Protein AF-A0A3S1MZL3-F1 (afdb_monomer)

Sequence (71 aa):
RNPLQLDKDVGKRIDAHCHELGLLVRPLINMCVMSPPLIISREQIDDMVAILREGISRTMDDLRKEGVWRG

Foldseek 3Di:
DPVLVVQQVLQVQLQVQLVVVVAHWDDPRNDTDDDDDPPDDPVNVVVNVVSSVVSNVVSVVVCVVVVVDDD

pLDDT: mean 92.15, std 7.98, range [59.66, 98.56]

Mean predicted aligned error: 3.73 Å

Secondary structure (DSSP, 8-state):
--HHHHHHHHHHHHHHHHHHTT---EEETTEEE----TT--HHHHHHHHHHHHHHHHHHHHHHHHTTS---

Radius of gyration: 13.23 Å; Cα contacts (8 Å, |Δi|>4): 66; chains: 1; bounding box: 37×22×28 Å

Nearest PDB structures (foldseek):
  3i5t-assembly1_B  TM=9.726E-01  e=3.031E-04  Cereibacter sphaeroides 2.4.1
  3hmu-assembly1_B  TM=9.366E-01  e=5.642E-03  Ruegeria pomeroyi
  4e3q-assembly1_A  TM=9.003E-01  e=6.030E-03  Vibrio fluvialis
  8wqj-assembly1_B  TM=9.246E-01  e=8.984E-03  Shimia marina
  4a6u-assembly1_A  TM=9.185E-01  e=2.780E-02  Chromobacterium violaceum

Solvent-accessible surface area (backbone atoms only — not comparable to full-atom values): 4079 Å² total; per-residue (Å²): 133,66,66,71,56,54,36,33,52,51,16,53,45,27,33,53,45,17,46,78,73,74,40,84,57,47,56,59,47,61,44,79,43,76,82,78,68,93,83,65,50,73,67,59,49,51,52,54,53,52,47,49,52,48,13,47,50,53,41,53,51,49,33,44,76,71,64,78,45,87,128

Str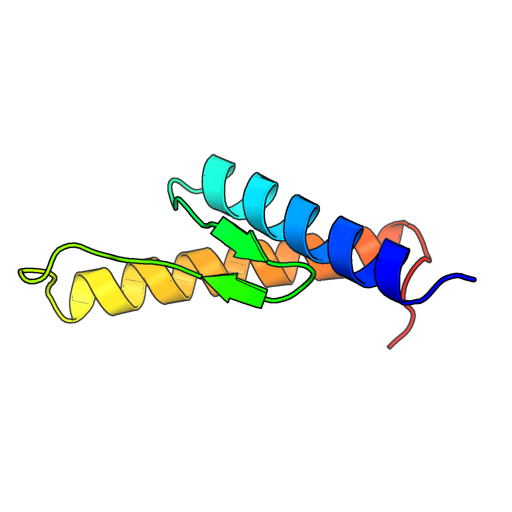ucture (mmCIF, N/CA/C/O backbone):
data_AF-A0A3S1MZL3-F1
#
_entry.id   AF-A0A3S1MZL3-F1
#
loop_
_atom_site.group_PDB
_atom_site.id
_atom_site.type_symbol
_atom_site.label_atom_id
_atom_site.label_alt_id
_atom_site.label_comp_id
_atom_site.label_asym_id
_atom_site.label_entity_id
_atom_site.label_seq_id
_atom_site.pdbx_PDB_ins_code
_atom_site.Cartn_x
_atom_site.Cartn_y
_atom_site.Cartn_z
_atom_site.occupancy
_atom_site.B_iso_or_equiv
_atom_site.auth_seq_id
_atom_site.auth_comp_id
_atom_site.auth_asym_id
_atom_site.auth_atom_id
_atom_site.pdbx_PDB_model_num
ATOM 1 N N . ARG A 1 1 ? 26.487 -0.390 -7.260 1.00 59.66 1 ARG A N 1
ATOM 2 C CA . ARG A 1 1 ? 25.015 -0.187 -7.215 1.00 59.66 1 ARG A CA 1
ATOM 3 C C . ARG A 1 1 ? 24.717 0.693 -6.009 1.00 59.66 1 ARG A C 1
ATOM 5 O O . ARG A 1 1 ? 25.263 0.391 -4.961 1.00 59.66 1 ARG A O 1
ATOM 12 N N . ASN A 1 2 ? 23.958 1.782 -6.161 1.00 73.62 2 ASN A N 1
ATOM 13 C CA . ASN A 1 2 ? 23.602 2.674 -5.050 1.00 73.62 2 ASN A CA 1
ATOM 14 C C . ASN A 1 2 ? 22.428 2.050 -4.264 1.00 73.62 2 ASN A C 1
ATOM 16 O O . ASN A 1 2 ? 21.329 2.012 -4.819 1.00 73.62 2 ASN A O 1
ATOM 20 N N . PRO A 1 3 ? 22.631 1.539 -3.035 1.00 72.81 3 PRO A N 1
ATOM 21 C CA . PRO A 1 3 ? 21.587 0.838 -2.276 1.00 72.81 3 PRO A CA 1
ATOM 22 C C . PRO A 1 3 ? 20.358 1.720 -2.038 1.00 72.81 3 PRO A C 1
ATOM 24 O O . PRO A 1 3 ? 19.230 1.283 -2.228 1.00 72.81 3 PRO A O 1
ATOM 27 N N . LEU A 1 4 ? 20.589 3.010 -1.780 1.00 77.50 4 LEU A N 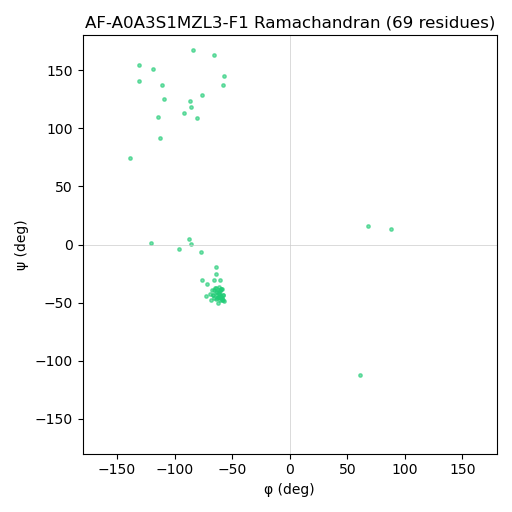1
ATOM 28 C CA . LEU A 1 4 ? 19.534 3.992 -1.533 1.00 77.50 4 LEU A CA 1
ATOM 29 C C . LEU A 1 4 ? 18.616 4.216 -2.739 1.00 77.50 4 LEU A C 1
ATOM 31 O O . LEU A 1 4 ? 17.485 4.663 -2.566 1.00 77.50 4 LEU A O 1
ATOM 35 N N . GLN A 1 5 ? 19.097 3.962 -3.960 1.00 81.25 5 GLN A N 1
ATOM 36 C CA . GLN A 1 5 ? 18.256 4.060 -5.152 1.00 81.25 5 GLN A CA 1
ATOM 37 C C . GLN A 1 5 ? 17.277 2.886 -5.210 1.00 81.25 5 GLN A C 1
ATOM 39 O O . GLN A 1 5 ? 16.092 3.098 -5.437 1.00 81.25 5 GLN A O 1
ATOM 44 N N . LEU A 1 6 ? 17.764 1.674 -4.926 1.00 83.00 6 LEU A N 1
ATOM 45 C CA . LEU A 1 6 ? 16.926 0.481 -4.881 1.00 83.00 6 LEU A CA 1
ATOM 46 C C . LEU A 1 6 ? 15.846 0.616 -3.803 1.00 83.00 6 LEU A C 1
ATOM 48 O O . LEU A 1 6 ? 14.681 0.367 -4.085 1.00 83.00 6 LEU A O 1
ATOM 52 N N . ASP A 1 7 ? 16.208 1.085 -2.609 1.00 85.75 7 ASP A N 1
ATOM 53 C CA . ASP A 1 7 ? 15.255 1.243 -1.506 1.00 85.75 7 ASP A CA 1
ATOM 54 C C . ASP A 1 7 ? 14.120 2.224 -1.851 1.00 85.75 7 ASP A C 1
ATOM 56 O O . ASP A 1 7 ? 12.954 1.972 -1.540 1.00 85.75 7 ASP A O 1
ATOM 60 N N . LYS A 1 8 ? 14.442 3.326 -2.544 1.00 86.38 8 LYS A N 1
ATOM 61 C CA . LYS A 1 8 ? 13.444 4.286 -3.045 1.00 86.38 8 LYS A CA 1
ATOM 62 C C . LYS A 1 8 ? 12.549 3.678 -4.119 1.00 86.38 8 LYS A C 1
ATOM 64 O O . LYS A 1 8 ? 11.340 3.903 -4.102 1.00 86.38 8 LYS A O 1
ATOM 69 N N . ASP A 1 9 ? 13.135 2.933 -5.052 1.00 89.62 9 ASP A N 1
ATOM 70 C CA . ASP A 1 9 ? 12.395 2.318 -6.152 1.00 89.62 9 ASP A CA 1
ATOM 71 C C . ASP A 1 9 ? 11.425 1.250 -5.626 1.00 89.62 9 ASP A C 1
ATOM 73 O O . ASP A 1 9 ? 10.281 1.186 -6.074 1.00 89.62 9 ASP A O 1
ATOM 77 N N . VAL A 1 10 ? 11.844 0.465 -4.628 1.00 93.00 10 VAL A N 1
ATOM 78 C CA . VAL A 1 10 ? 10.992 -0.525 -3.954 1.00 93.00 10 VAL A CA 1
ATOM 79 C C . VAL A 1 10 ? 9.818 0.151 -3.252 1.00 93.00 10 VAL A C 1
ATOM 81 O O . VAL A 1 10 ? 8.676 -0.231 -3.495 1.00 93.00 10 VAL A O 1
ATOM 84 N N . GLY A 1 11 ? 10.061 1.185 -2.439 1.00 92.94 11 GLY A N 1
ATOM 85 C CA . GLY A 1 11 ? 8.972 1.894 -1.759 1.00 92.94 11 GLY A CA 1
ATOM 86 C C . GLY A 1 11 ? 7.969 2.521 -2.729 1.00 92.94 11 GLY A C 1
ATOM 87 O O . GLY A 1 11 ? 6.764 2.437 -2.503 1.00 92.94 11 GLY A O 1
ATOM 88 N N . LYS A 1 12 ? 8.444 3.075 -3.854 1.00 94.00 12 LYS A N 1
ATOM 89 C CA . LYS A 1 12 ? 7.577 3.622 -4.910 1.00 94.00 12 LYS A CA 1
ATOM 90 C C . LYS A 1 12 ? 6.716 2.548 -5.589 1.00 94.00 12 LYS A C 1
ATOM 92 O O . LYS A 1 12 ? 5.572 2.820 -5.938 1.00 94.00 12 LYS A O 1
ATOM 97 N N . ARG A 1 13 ? 7.249 1.342 -5.796 1.00 95.31 13 ARG A N 1
ATOM 98 C CA . A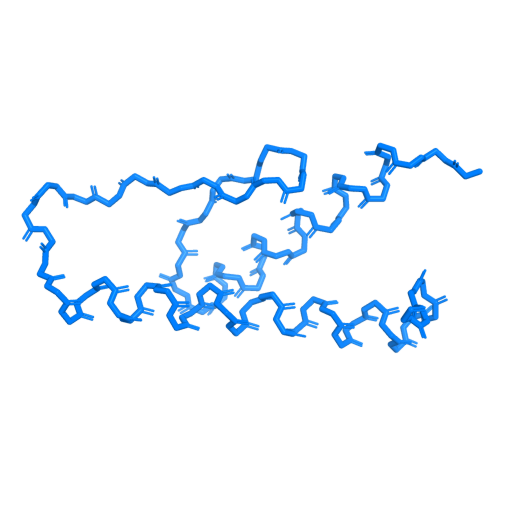RG A 1 13 ? 6.484 0.222 -6.375 1.00 95.31 13 ARG A CA 1
ATOM 99 C C . ARG A 1 13 ? 5.415 -0.288 -5.414 1.00 95.31 13 ARG A C 1
ATOM 101 O O . ARG A 1 13 ? 4.288 -0.509 -5.843 1.00 95.31 13 ARG A O 1
ATOM 108 N N . ILE A 1 14 ? 5.749 -0.412 -4.128 1.00 96.00 14 ILE A N 1
ATOM 109 C CA . ILE A 1 14 ? 4.777 -0.809 -3.100 1.00 96.00 14 ILE A CA 1
ATOM 110 C C . ILE A 1 14 ? 3.625 0.198 -3.051 1.00 96.00 14 ILE A C 1
ATOM 112 O O . ILE A 1 14 ? 2.470 -0.215 -3.024 1.00 96.00 14 ILE A O 1
ATOM 116 N N . ASP A 1 15 ? 3.931 1.497 -3.088 1.00 96.06 15 ASP A N 1
ATOM 117 C CA . ASP A 1 15 ? 2.928 2.566 -3.138 1.00 96.06 15 ASP A CA 1
ATOM 118 C C . ASP A 1 15 ? 1.986 2.429 -4.344 1.00 96.06 15 ASP A C 1
ATOM 120 O O . ASP A 1 15 ? 0.769 2.413 -4.174 1.00 96.06 15 ASP A O 1
ATOM 124 N N . ALA A 1 16 ? 2.534 2.225 -5.548 1.00 96.88 16 ALA A N 1
ATOM 125 C CA . ALA A 1 16 ? 1.732 2.030 -6.757 1.00 96.88 16 ALA A CA 1
ATOM 126 C C . ALA A 1 16 ? 0.777 0.827 -6.643 1.00 96.88 16 ALA A C 1
ATOM 128 O O . ALA A 1 16 ? -0.420 0.970 -6.890 1.00 96.88 16 ALA A O 1
ATOM 129 N N . HIS A 1 17 ? 1.280 -0.328 -6.193 1.00 97.50 17 HIS A N 1
ATOM 130 C CA . HIS A 1 17 ? 0.454 -1.524 -5.991 1.00 97.50 17 HIS A CA 1
ATOM 131 C C . HIS A 1 17 ? -0.624 -1.315 -4.922 1.00 97.50 17 HIS A C 1
ATOM 133 O O . HIS A 1 17 ? -1.761 -1.743 -5.102 1.00 97.50 17 HIS A O 1
ATOM 139 N N . CYS A 1 18 ? -0.297 -0.647 -3.811 1.00 97.12 18 CYS A N 1
ATOM 140 C CA . CYS A 1 18 ? -1.277 -0.342 -2.766 1.00 97.12 18 CYS A CA 1
ATOM 141 C C . CYS A 1 18 ? -2.374 0.596 -3.283 1.00 97.12 18 CYS A C 1
ATOM 143 O O . CYS A 1 18 ? -3.549 0.366 -3.002 1.00 97.12 18 CYS A O 1
ATOM 145 N N . HIS A 1 19 ? -2.011 1.604 -4.081 1.00 96.62 19 HIS A N 1
ATOM 146 C CA . HIS A 1 19 ? -2.967 2.542 -4.661 1.00 96.62 19 HIS A CA 1
ATOM 147 C C . HIS A 1 19 ? -3.947 1.832 -5.608 1.00 96.62 19 HIS A C 1
ATOM 149 O O . HIS A 1 19 ? -5.153 2.051 -5.510 1.00 96.62 19 HIS A O 1
ATOM 155 N N . GLU A 1 20 ? -3.468 0.920 -6.458 1.00 97.44 20 GLU A N 1
ATOM 156 C CA . GLU A 1 20 ? -4.330 0.091 -7.318 1.00 97.44 20 GLU A CA 1
ATOM 157 C C . GLU A 1 20 ? -5.307 -0.786 -6.517 1.00 97.44 20 GLU A C 1
ATOM 159 O O . GLU A 1 20 ? -6.418 -1.058 -6.969 1.00 97.44 20 GLU A O 1
ATOM 164 N N . LEU A 1 21 ? -4.908 -1.200 -5.313 1.00 96.50 21 LEU A N 1
ATOM 165 C CA . LEU A 1 21 ? -5.722 -1.989 -4.386 1.00 96.50 21 LEU A CA 1
ATOM 166 C C . LEU A 1 21 ? -6.642 -1.137 -3.492 1.00 96.50 21 LEU A C 1
ATOM 168 O O . LEU A 1 21 ? -7.373 -1.691 -2.674 1.00 96.50 21 LEU A O 1
ATOM 172 N N . GLY A 1 22 ? -6.625 0.192 -3.636 1.00 96.12 22 GLY A N 1
ATOM 173 C CA . G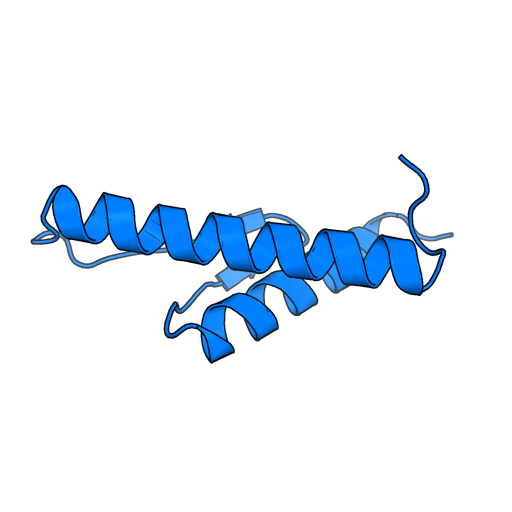LY A 1 22 ? -7.475 1.112 -2.877 1.00 96.12 22 GLY A CA 1
ATOM 174 C C . GLY A 1 22 ? -6.896 1.584 -1.539 1.00 96.12 22 GLY A C 1
ATOM 175 O O . GLY A 1 22 ? -7.623 2.175 -0.741 1.00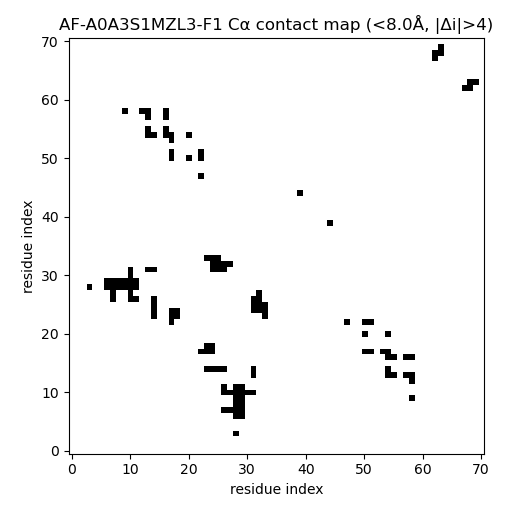 96.12 22 GLY A O 1
ATOM 176 N N . LEU A 1 23 ? -5.602 1.365 -1.283 1.00 96.56 23 LEU A N 1
ATOM 177 C CA . LEU A 1 23 ? -4.910 1.823 -0.079 1.00 96.56 23 LEU A CA 1
ATOM 178 C C . LEU A 1 23 ? -3.922 2.954 -0.390 1.00 96.56 23 LEU A C 1
ATOM 180 O O . LEU A 1 23 ? -2.992 2.793 -1.175 1.00 96.56 23 LEU A O 1
ATOM 184 N N . LEU A 1 24 ? -4.072 4.083 0.304 1.00 95.25 24 LEU A N 1
ATOM 185 C CA . LEU A 1 24 ? -3.126 5.195 0.233 1.00 95.25 24 LEU A CA 1
ATOM 186 C C . LEU A 1 24 ? -1.972 4.986 1.218 1.00 95.25 24 LEU A C 1
ATOM 188 O O . LEU A 1 24 ? -2.171 4.965 2.435 1.00 95.25 24 LEU A O 1
ATOM 192 N N . VAL A 1 25 ? -0.756 4.895 0.689 1.00 94.38 25 VAL A N 1
ATOM 193 C CA . VAL A 1 25 ? 0.486 4.788 1.459 1.00 94.38 25 VAL A CA 1
ATOM 194 C C . VAL A 1 25 ? 1.366 5.992 1.132 1.00 94.38 25 VAL A C 1
ATOM 196 O O . VAL A 1 25 ? 1.284 6.572 0.058 1.00 94.38 25 VAL A O 1
ATOM 199 N N . ARG A 1 26 ? 2.214 6.418 2.071 1.00 94.44 26 ARG A N 1
ATOM 200 C CA . ARG A 1 26 ? 3.283 7.377 1.780 1.00 94.44 26 ARG A CA 1
ATOM 201 C C . ARG A 1 26 ? 4.640 6.700 1.958 1.00 94.44 26 ARG A C 1
ATOM 203 O O . ARG A 1 26 ? 5.020 6.440 3.105 1.00 94.44 26 ARG A O 1
ATOM 210 N N . PRO A 1 27 ? 5.388 6.439 0.874 1.00 92.00 27 PRO A N 1
ATOM 211 C CA . PRO A 1 27 ? 6.717 5.863 0.981 1.00 92.00 27 PRO A CA 1
ATOM 212 C C . PRO A 1 27 ? 7.737 6.922 1.425 1.00 92.00 27 PRO A C 1
ATOM 214 O O . PRO A 1 27 ? 7.856 7.997 0.836 1.00 92.00 27 PRO A O 1
ATOM 217 N N . LEU A 1 28 ? 8.509 6.601 2.459 1.00 90.81 28 LEU A N 1
ATOM 218 C CA . LEU A 1 28 ? 9.712 7.316 2.870 1.00 90.81 28 LEU A CA 1
ATOM 219 C C . LEU A 1 28 ? 10.904 6.391 2.624 1.00 90.81 28 LEU A C 1
ATOM 221 O O . LEU A 1 28 ? 11.258 5.578 3.475 1.00 90.81 28 LEU A O 1
ATOM 225 N N . ILE A 1 29 ? 11.504 6.498 1.436 1.00 89.00 29 ILE A N 1
ATOM 226 C CA . ILE A 1 29 ? 12.489 5.524 0.941 1.00 89.00 29 ILE A CA 1
ATOM 227 C C . ILE A 1 29 ? 11.808 4.147 0.835 1.00 89.00 29 ILE A C 1
ATOM 229 O O . ILE A 1 29 ? 10.894 4.015 0.032 1.00 89.00 29 ILE A O 1
ATOM 233 N N . ASN A 1 30 ? 12.184 3.164 1.647 1.00 85.19 30 ASN A N 1
ATOM 234 C CA . ASN A 1 30 ? 11.575 1.834 1.706 1.00 85.19 30 ASN A CA 1
ATOM 235 C C . ASN A 1 30 ? 10.508 1.708 2.809 1.00 85.19 30 ASN A C 1
ATOM 237 O O . ASN A 1 30 ? 9.886 0.657 2.951 1.00 85.19 30 ASN A O 1
ATOM 241 N N . MET A 1 31 ? 10.303 2.749 3.618 1.00 89.06 31 MET A N 1
ATOM 242 C CA . MET A 1 31 ? 9.347 2.726 4.721 1.00 89.06 31 MET A CA 1
ATOM 243 C C . MET A 1 31 ? 7.951 3.122 4.236 1.00 89.06 31 MET A C 1
ATOM 245 O O . MET A 1 31 ? 7.762 4.216 3.714 1.00 89.06 31 MET A O 1
ATOM 249 N N . CYS A 1 32 ? 6.961 2.259 4.454 1.00 92.25 32 CYS A N 1
ATOM 250 C CA . CYS A 1 32 ? 5.559 2.525 4.129 1.00 92.25 32 CYS A CA 1
ATOM 251 C C . CYS A 1 32 ? 4.844 3.143 5.338 1.00 92.25 32 CYS A C 1
ATOM 253 O O . CYS A 1 32 ? 4.678 2.475 6.358 1.00 92.25 32 CYS A O 1
ATOM 255 N N . VAL A 1 33 ? 4.430 4.411 5.243 1.00 93.69 33 VAL A N 1
ATOM 256 C CA . VAL A 1 33 ? 3.751 5.132 6.335 1.00 93.69 33 VAL A CA 1
ATOM 257 C C . VAL A 1 33 ? 2.287 5.384 5.982 1.00 93.69 33 VAL A C 1
ATOM 259 O O . VAL A 1 33 ? 1.977 5.801 4.868 1.00 93.69 33 VAL A O 1
ATOM 262 N N . MET A 1 34 ? 1.393 5.176 6.950 1.00 93.94 34 MET A N 1
ATOM 263 C CA . MET A 1 34 ? -0.050 5.421 6.839 1.00 93.94 34 MET A CA 1
ATOM 264 C C . MET A 1 34 ? -0.536 6.229 8.051 1.00 93.94 34 MET A C 1
ATOM 266 O O . MET A 1 34 ? 0.075 6.183 9.118 1.00 93.94 34 MET A O 1
ATOM 270 N N . SER A 1 35 ? -1.634 6.969 7.889 1.00 94.69 35 SER A N 1
ATOM 271 C CA . SER A 1 35 ? -2.292 7.737 8.956 1.00 94.69 35 SER A CA 1
ATOM 272 C C . SER A 1 35 ? -3.814 7.584 8.832 1.00 94.69 35 SER A C 1
ATOM 274 O O . SER A 1 35 ? -4.473 8.503 8.336 1.00 94.69 35 SER A O 1
ATOM 276 N N . PRO A 1 36 ? -4.383 6.423 9.209 1.00 94.94 36 PRO A N 1
ATOM 277 C CA . PRO A 1 36 ? -5.820 6.197 9.102 1.00 94.94 36 PRO A CA 1
ATOM 278 C C . PRO A 1 36 ? -6.615 7.120 10.047 1.00 94.94 36 PRO A C 1
ATOM 280 O O . PRO A 1 36 ? -6.053 7.667 11.002 1.00 94.94 36 PRO A O 1
ATOM 283 N N . PRO A 1 37 ? -7.931 7.290 9.825 1.00 96.38 37 PRO A N 1
ATOM 284 C CA . PRO A 1 37 ? -8.800 8.021 10.745 1.00 96.38 37 PRO A CA 1
ATOM 285 C C . PRO A 1 37 ? -8.777 7.432 12.164 1.00 96.38 37 PRO A C 1
ATOM 287 O O . PRO A 1 37 ? -8.761 6.217 12.334 1.00 96.38 37 PRO A O 1
ATOM 290 N N . LEU A 1 38 ? -8.875 8.283 13.193 1.00 97.25 38 LEU A N 1
ATOM 291 C CA . LEU A 1 38 ? -8.860 7.842 14.601 1.00 97.25 38 LEU A CA 1
ATOM 292 C C . LEU A 1 38 ? -10.055 6.953 14.989 1.00 97.25 38 LEU A C 1
ATOM 294 O O . LEU A 1 38 ? -9.993 6.243 15.986 1.00 97.25 38 LEU A O 1
ATOM 298 N N . ILE A 1 39 ? -11.134 7.001 14.206 1.00 97.69 39 ILE A N 1
ATOM 299 C CA . ILE A 1 39 ? -12.358 6.211 14.403 1.00 97.69 39 ILE A CA 1
ATOM 300 C C . ILE A 1 39 ? -12.306 4.826 13.732 1.00 97.69 39 ILE A C 1
ATOM 302 O O . ILE A 1 39 ? -13.323 4.138 13.703 1.00 97.69 39 ILE A O 1
ATOM 306 N N . ILE A 1 40 ? -11.164 4.436 13.148 1.00 98.12 40 ILE A N 1
ATOM 307 C CA . ILE A 1 40 ? -11.005 3.157 12.444 1.00 98.12 40 ILE A CA 1
ATOM 308 C C . ILE A 1 40 ? -11.311 1.964 13.367 1.00 98.12 40 ILE A C 1
ATOM 310 O O . ILE A 1 40 ? -10.909 1.923 14.531 1.00 98.12 40 ILE A O 1
ATOM 314 N N . SER A 1 41 ? -12.034 0.981 12.840 1.00 98.56 41 SER A N 1
ATOM 315 C CA . SER A 1 41 ? -12.339 -0.273 13.532 1.00 98.56 41 SER A CA 1
ATOM 316 C C . SER A 1 41 ? -11.213 -1.302 13.382 1.00 98.56 41 SER A C 1
ATOM 318 O O . SER A 1 41 ? -10.323 -1.161 12.547 1.00 98.56 41 SER A O 1
ATOM 320 N N . ARG A 1 42 ? -11.259 -2.379 14.177 1.00 98.19 42 ARG A N 1
ATOM 321 C CA . ARG A 1 42 ? -10.292 -3.485 14.064 1.00 98.19 42 ARG A CA 1
ATOM 322 C C . ARG A 1 42 ? -10.348 -4.169 12.696 1.00 98.19 42 ARG A C 1
ATOM 324 O O . ARG A 1 42 ? -9.303 -4.384 12.107 1.00 98.19 42 ARG A O 1
ATOM 331 N N . GLU A 1 43 ? -11.548 -4.411 12.177 1.00 98.44 43 GLU A N 1
ATOM 332 C CA . GLU A 1 43 ? -11.752 -5.024 10.858 1.00 98.44 43 GLU A CA 1
ATOM 333 C C . GLU A 1 43 ? -11.139 -4.169 9.738 1.00 98.44 43 GLU A C 1
ATOM 335 O O . GLU A 1 43 ? -10.389 -4.668 8.910 1.00 98.44 43 GLU A O 1
ATOM 340 N N . GLN A 1 44 ? -11.329 -2.847 9.786 1.00 98.06 44 GLN A N 1
ATOM 341 C CA . GLN A 1 44 ? -10.701 -1.935 8.823 1.00 98.06 44 GLN A CA 1
ATOM 342 C C . GLN A 1 44 ? -9.167 -1.896 8.941 1.00 98.06 44 GLN A C 1
ATOM 344 O O . GLN A 1 44 ? -8.480 -1.652 7.949 1.00 98.06 44 GLN A O 1
ATOM 349 N N . ILE A 1 45 ? -8.610 -2.107 10.141 1.00 97.88 45 ILE A N 1
ATOM 350 C CA . ILE A 1 45 ? -7.158 -2.263 10.316 1.00 97.88 45 ILE A CA 1
ATOM 351 C C . ILE A 1 45 ? -6.691 -3.559 9.648 1.00 97.88 45 ILE A C 1
ATOM 353 O O . ILE A 1 45 ? -5.668 -3.543 8.963 1.00 97.88 45 ILE A O 1
ATOM 357 N N . ASP A 1 46 ? -7.431 -4.653 9.824 1.00 98.25 46 ASP A N 1
ATOM 358 C CA . ASP A 1 46 ? -7.108 -5.941 9.213 1.00 98.25 46 ASP A CA 1
ATOM 359 C C . ASP A 1 46 ? -7.131 -5.841 7.680 1.00 98.25 46 ASP A C 1
ATOM 361 O O . ASP A 1 46 ? -6.159 -6.243 7.037 1.00 98.25 46 ASP A O 1
ATOM 365 N N . ASP A 1 47 ? -8.152 -5.198 7.105 1.00 97.75 47 ASP A N 1
ATOM 366 C CA . ASP A 1 47 ? -8.244 -4.922 5.664 1.00 97.75 47 ASP A CA 1
ATOM 367 C C . ASP A 1 47 ? -7.061 -4.080 5.166 1.00 97.75 47 ASP A C 1
ATOM 369 O O . ASP A 1 47 ? -6.403 -4.420 4.179 1.00 97.75 47 ASP A O 1
ATOM 373 N N . MET A 1 48 ? -6.73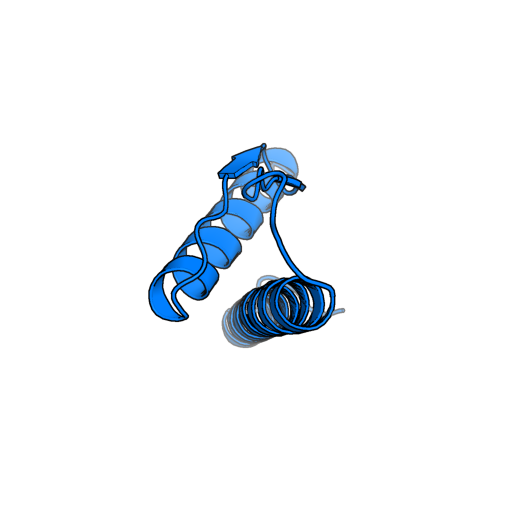8 -2.995 5.876 1.00 97.44 48 MET A N 1
ATOM 374 C CA . MET A 1 48 ? -5.615 -2.117 5.541 1.00 97.44 48 MET A CA 1
ATOM 375 C C . MET A 1 48 ? -4.284 -2.884 5.526 1.00 97.44 48 MET A C 1
ATOM 377 O O . MET A 1 48 ? -3.485 -2.744 4.597 1.00 97.44 48 MET A O 1
ATOM 381 N N . VAL A 1 49 ? -4.030 -3.714 6.540 1.00 97.06 49 VAL A N 1
ATOM 382 C CA . VAL A 1 49 ? -2.797 -4.509 6.636 1.00 97.06 49 VAL A CA 1
ATOM 383 C C . VAL A 1 49 ? -2.783 -5.644 5.606 1.00 97.06 49 VAL A C 1
ATOM 385 O O . VAL A 1 49 ? -1.714 -5.968 5.079 1.00 97.06 49 VAL A O 1
ATOM 388 N N . ALA A 1 50 ? -3.937 -6.229 5.280 1.00 98.19 50 ALA A N 1
ATOM 389 C CA . ALA A 1 50 ? -4.065 -7.235 4.230 1.00 98.19 50 ALA A CA 1
ATOM 390 C C . ALA A 1 50 ? -3.711 -6.656 2.852 1.00 98.19 50 ALA A C 1
ATOM 392 O O . ALA A 1 50 ? -2.896 -7.244 2.138 1.00 98.19 50 ALA A O 1
ATOM 393 N N . ILE A 1 51 ? -4.229 -5.470 2.516 1.00 97.81 51 I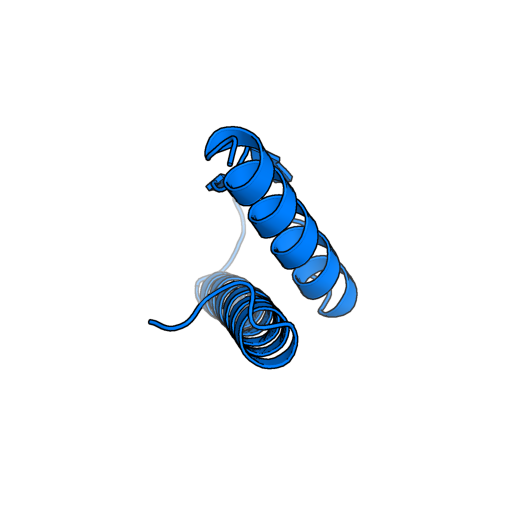LE A N 1
ATOM 394 C CA . ILE A 1 51 ? -3.896 -4.776 1.264 1.00 97.81 51 ILE A CA 1
ATOM 395 C C . ILE A 1 51 ? -2.406 -4.422 1.213 1.00 97.81 51 ILE A C 1
ATOM 397 O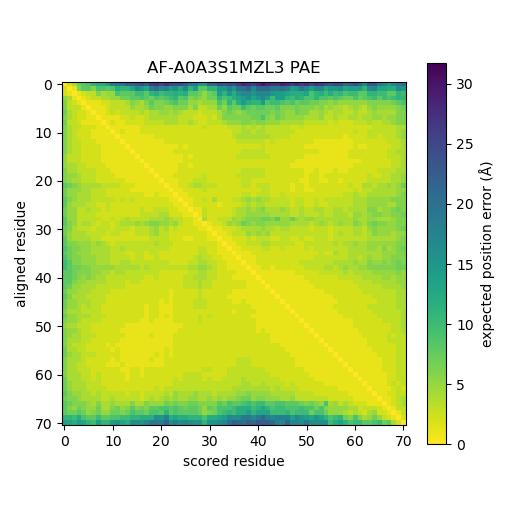 O . ILE A 1 51 ? -1.746 -4.678 0.205 1.00 97.81 51 ILE A O 1
ATOM 401 N N . LEU A 1 52 ? -1.840 -3.895 2.305 1.00 97.50 52 LEU A N 1
ATOM 402 C CA . LEU A 1 52 ? -0.407 -3.594 2.368 1.00 97.50 52 LEU A CA 1
ATOM 403 C C . LEU A 1 52 ? 0.446 -4.848 2.115 1.00 97.50 52 LEU A C 1
ATOM 405 O O . LEU A 1 52 ? 1.425 -4.803 1.368 1.00 97.50 52 LEU A O 1
ATOM 409 N N . ARG A 1 53 ? 0.077 -5.983 2.721 1.00 97.75 53 ARG A N 1
ATOM 410 C CA . ARG A 1 53 ? 0.766 -7.266 2.519 1.00 97.75 53 ARG A CA 1
ATOM 411 C C . ARG A 1 53 ? 0.708 -7.718 1.062 1.00 97.75 53 ARG A C 1
ATOM 413 O O . ARG A 1 53 ? 1.712 -8.217 0.548 1.00 97.75 53 ARG A O 1
ATOM 420 N N . GLU A 1 54 ? -0.434 -7.547 0.408 1.00 98.00 54 GLU A N 1
ATOM 421 C CA . GLU A 1 54 ? -0.598 -7.868 -1.008 1.00 98.00 54 GLU A CA 1
ATOM 422 C C . GLU A 1 54 ? 0.291 -6.970 -1.882 1.00 98.00 54 GLU A C 1
ATOM 424 O O . GLU A 1 54 ? 1.052 -7.478 -2.706 1.00 98.00 54 GLU A O 1
ATOM 429 N N . GLY A 1 55 ? 0.301 -5.653 -1.646 1.00 97.00 55 GLY A N 1
ATOM 430 C CA . GLY A 1 55 ? 1.158 -4.718 -2.385 1.00 97.00 55 GLY A CA 1
ATOM 431 C C . GLY A 1 55 ? 2.658 -5.021 -2.246 1.00 97.00 55 GLY A C 1
ATOM 432 O O . GLY A 1 55 ? 3.413 -4.964 -3.224 1.00 97.00 55 GLY A O 1
ATOM 433 N N . ILE A 1 56 ? 3.096 -5.428 -1.049 1.00 95.88 56 ILE A N 1
ATOM 434 C CA . ILE A 1 56 ? 4.471 -5.894 -0.814 1.00 95.88 56 ILE A CA 1
ATOM 435 C C . ILE A 1 56 ? 4.743 -7.192 -1.583 1.00 95.88 56 ILE A C 1
ATOM 437 O O . ILE A 1 56 ? 5.776 -7.304 -2.243 1.00 95.88 56 ILE A O 1
ATOM 441 N N . SER A 1 57 ? 3.827 -8.160 -1.529 1.00 97.12 57 SER A N 1
ATOM 442 C CA . SER A 1 57 ? 3.980 -9.453 -2.211 1.00 97.12 57 SER A CA 1
ATOM 443 C C . SER A 1 57 ? 4.121 -9.281 -3.724 1.00 97.12 57 SER A C 1
ATOM 445 O O . SER A 1 57 ? 5.066 -9.815 -4.306 1.00 97.12 57 SER A O 1
ATOM 447 N N . ARG A 1 58 ? 3.275 -8.444 -4.342 1.00 97.12 58 ARG A N 1
ATOM 448 C CA . ARG A 1 58 ? 3.369 -8.097 -5.771 1.00 97.12 58 ARG A CA 1
ATOM 449 C C . ARG A 1 58 ? 4.705 -7.464 -6.125 1.00 97.12 58 ARG A C 1
ATOM 451 O O . ARG A 1 58 ? 5.363 -7.909 -7.060 1.00 97.12 58 ARG A O 1
ATOM 458 N N . THR A 1 59 ? 5.153 -6.496 -5.323 1.00 95.69 59 THR A N 1
ATOM 459 C CA . THR A 1 59 ? 6.463 -5.862 -5.528 1.00 95.69 59 THR A CA 1
ATOM 460 C C . THR A 1 59 ? 7.589 -6.893 -5.482 1.00 95.69 59 THR A C 1
ATOM 462 O O . THR A 1 59 ? 8.487 -6.869 -6.321 1.00 95.69 59 THR A O 1
ATOM 465 N N . MET A 1 60 ? 7.554 -7.825 -4.526 1.00 94.44 60 MET A N 1
ATOM 466 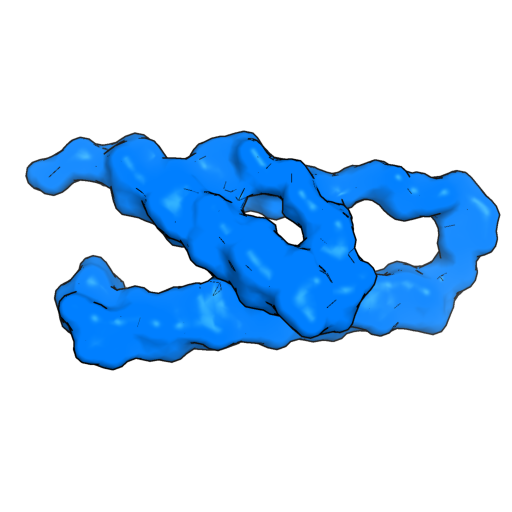C CA . MET A 1 60 ? 8.572 -8.873 -4.423 1.00 94.44 60 MET A CA 1
ATOM 467 C C . MET A 1 60 ? 8.565 -9.812 -5.629 1.00 94.44 60 MET A C 1
ATOM 469 O O . MET A 1 60 ? 9.634 -10.221 -6.087 1.00 94.44 60 MET A O 1
ATOM 473 N N . ASP A 1 61 ? 7.392 -10.137 -6.163 1.00 95.31 61 ASP A N 1
ATOM 474 C CA . ASP A 1 61 ? 7.277 -10.953 -7.369 1.00 95.31 61 ASP A CA 1
ATOM 475 C C . ASP A 1 61 ? 7.801 -10.227 -8.609 1.00 95.31 61 ASP A C 1
ATOM 477 O O . ASP A 1 61 ? 8.513 -10.840 -9.408 1.00 95.31 61 ASP A O 1
ATOM 481 N N . ASP A 1 62 ? 7.543 -8.926 -8.741 1.00 94.62 62 ASP A N 1
ATOM 482 C CA . ASP A 1 62 ? 8.112 -8.099 -9.809 1.00 94.62 62 ASP A CA 1
ATOM 483 C C . ASP A 1 62 ? 9.643 -8.073 -9.728 1.00 94.62 62 ASP A C 1
ATOM 485 O O . ASP A 1 62 ? 10.329 -8.350 -10.711 1.00 94.62 62 ASP A O 1
ATOM 489 N N . LEU A 1 63 ? 10.202 -7.843 -8.534 1.00 92.38 63 LEU A N 1
ATOM 490 C CA . LEU A 1 63 ? 11.655 -7.820 -8.324 1.00 92.38 63 LEU A CA 1
ATOM 491 C C . LEU A 1 63 ? 12.325 -9.159 -8.662 1.00 92.38 63 LEU A C 1
ATOM 493 O O . LEU A 1 63 ? 13.447 -9.169 -9.181 1.00 92.38 63 LEU A O 1
ATOM 497 N N . ARG A 1 64 ? 11.655 -10.285 -8.377 1.00 92.25 64 ARG A N 1
ATOM 498 C CA . ARG A 1 64 ? 12.122 -11.626 -8.763 1.00 92.25 64 ARG A CA 1
ATOM 499 C C . ARG A 1 64 ? 12.065 -11.820 -10.276 1.00 92.25 64 ARG A C 1
ATOM 501 O O . ARG A 1 64 ? 13.051 -12.273 -10.855 1.00 92.25 64 ARG A O 1
ATOM 508 N N . LYS A 1 65 ? 10.947 -11.461 -10.920 1.00 93.00 65 LYS A N 1
ATOM 509 C CA . LYS A 1 65 ? 10.758 -11.576 -12.380 1.00 93.00 65 LYS A CA 1
ATOM 510 C C . LYS A 1 65 ? 11.763 -10.728 -13.158 1.00 93.00 65 LYS A C 1
ATOM 512 O O . LYS A 1 65 ? 12.292 -11.178 -14.168 1.00 93.00 65 LYS A O 1
ATOM 517 N N . GLU A 1 66 ? 12.066 -9.533 -12.664 1.00 92.19 66 GLU A N 1
ATOM 518 C CA . GLU A 1 66 ? 13.052 -8.622 -13.253 1.00 92.19 66 GLU A CA 1
ATOM 519 C C . GLU A 1 66 ? 14.508 -9.023 -12.944 1.00 92.19 66 GLU A C 1
ATOM 521 O O . GLU A 1 66 ? 15.448 -8.409 -13.451 1.00 92.19 66 GLU A O 1
ATOM 526 N N . GLY A 1 67 ? 14.729 -10.032 -12.092 1.00 89.25 67 GLY A N 1
ATOM 527 C CA . GLY A 1 67 ? 16.064 -10.474 -11.681 1.00 89.25 67 GLY A CA 1
ATOM 528 C C . GLY A 1 67 ? 16.823 -9.457 -10.820 1.00 89.25 67 GLY A C 1
ATOM 529 O O . GLY A 1 67 ? 18.043 -9.568 -10.663 1.00 89.25 67 GLY A O 1
ATOM 530 N N . VAL A 1 68 ? 16.122 -8.464 -10.263 1.00 85.06 68 VAL A N 1
ATOM 531 C CA . VAL A 1 68 ? 16.686 -7.415 -9.399 1.00 85.06 68 VAL A CA 1
ATOM 532 C C . VAL A 1 68 ? 16.977 -7.964 -7.999 1.00 85.06 68 VAL A C 1
ATOM 534 O O . VAL A 1 68 ? 17.948 -7.539 -7.370 1.00 85.06 68 VAL A O 1
ATOM 537 N N . TRP A 1 69 ? 16.196 -8.950 -7.547 1.00 80.19 69 TRP A N 1
ATOM 538 C CA . TRP A 1 69 ? 16.333 -9.623 -6.254 1.00 80.19 69 TRP A CA 1
ATOM 539 C C . TRP A 1 69 ? 16.305 -11.152 -6.410 1.00 80.19 69 TRP A C 1
ATOM 541 O O . TRP A 1 69 ? 15.525 -11.677 -7.203 1.00 80.19 69 TRP A O 1
ATOM 551 N N . ARG A 1 70 ? 17.145 -11.876 -5.653 1.00 72.75 70 ARG A N 1
ATOM 552 C CA . ARG A 1 70 ? 17.268 -13.351 -5.724 1.00 72.75 70 ARG A CA 1
ATOM 553 C C . ARG A 1 70 ? 16.959 -14.098 -4.420 1.00 72.75 70 ARG A C 1
ATOM 555 O O . ARG A 1 70 ? 16.996 -15.325 -4.436 1.00 72.75 70 ARG A O 1
ATOM 562 N N . GLY A 1 71 ? 16.578 -13.390 -3.356 1.00 66.81 71 GLY A N 1
ATOM 563 C CA . GLY A 1 71 ? 16.478 -13.963 -2.008 1.00 66.81 71 GLY A CA 1
ATOM 564 C C . GLY A 1 71 ? 17.743 -13.725 -1.210 1.00 66.81 71 GLY A C 1
ATOM 565 O O . GLY A 1 71 ? 18.834 -13.974 -1.768 1.00 66.81 71 GLY A O 1
#